Protein AF-A0A4R4RVD3-F1 (afdb_monomer)

Structure (mmCIF, N/CA/C/O backbone):
data_AF-A0A4R4RVD3-F1
#
_entry.id   AF-A0A4R4RVD3-F1
#
loop_
_atom_site.group_PDB
_atom_site.id
_atom_site.type_symbol
_atom_site.label_atom_id
_atom_site.label_alt_id
_atom_site.label_comp_id
_atom_site.label_asym_id
_atom_site.label_entity_id
_atom_site.label_seq_id
_atom_site.pdbx_PDB_ins_code
_atom_site.Cartn_x
_atom_site.Cartn_y
_atom_site.Cartn_z
_atom_site.occupancy
_atom_site.B_iso_or_equiv
_atom_site.auth_seq_id
_atom_site.auth_comp_id
_atom_site.auth_asym_id
_atom_site.auth_atom_id
_atom_site.pdbx_PDB_model_num
ATOM 1 N N . MET A 1 1 ? -2.050 -4.535 11.310 1.00 96.56 1 MET A N 1
ATOM 2 C CA . MET A 1 1 ? -2.273 -5.551 10.263 1.00 96.56 1 MET A CA 1
ATOM 3 C C . MET A 1 1 ? -1.166 -5.479 9.229 1.00 96.56 1 MET A C 1
ATOM 5 O O . MET A 1 1 ? -0.732 -4.379 8.900 1.00 96.56 1 MET A O 1
ATOM 9 N N . ILE A 1 2 ? -0.719 -6.635 8.736 1.00 97.94 2 ILE A N 1
ATOM 10 C CA . ILE A 1 2 ? 0.367 -6.759 7.760 1.00 97.94 2 ILE A CA 1
ATOM 11 C C . ILE A 1 2 ? -0.158 -7.543 6.553 1.00 97.94 2 ILE A C 1
ATOM 13 O O . ILE A 1 2 ? -0.575 -8.686 6.696 1.00 97.94 2 ILE A O 1
ATOM 17 N N . LEU A 1 3 ? -0.134 -6.917 5.379 1.00 97.00 3 LEU A N 1
ATOM 18 C CA . LEU A 1 3 ? -0.463 -7.494 4.072 1.00 97.00 3 LEU A CA 1
ATOM 19 C C . LEU A 1 3 ? 0.780 -7.406 3.174 1.00 97.00 3 LEU A C 1
ATOM 21 O O . LEU A 1 3 ? 0.783 -6.728 2.145 1.00 97.00 3 LEU A O 1
ATOM 25 N N . SER A 1 4 ? 1.880 -8.013 3.623 1.00 96.69 4 SER A N 1
ATOM 26 C CA . SER A 1 4 ? 3.164 -7.967 2.919 1.00 96.69 4 SER A CA 1
ATOM 27 C C . SER A 1 4 ? 3.262 -9.111 1.922 1.00 96.69 4 SER A C 1
ATOM 29 O O . SER A 1 4 ? 3.073 -10.263 2.301 1.00 96.69 4 SER A O 1
ATOM 31 N N . ALA A 1 5 ? 3.557 -8.787 0.664 1.00 94.19 5 ALA A N 1
ATOM 32 C CA . ALA A 1 5 ? 3.860 -9.749 -0.390 1.00 94.19 5 ALA A CA 1
ATOM 33 C C . ALA A 1 5 ? 2.825 -10.884 -0.572 1.00 94.19 5 ALA A C 1
ATOM 35 O O . ALA A 1 5 ? 3.186 -11.977 -0.984 1.00 94.19 5 ALA A O 1
ATOM 36 N N . ILE A 1 6 ? 1.542 -10.626 -0.287 1.00 94.19 6 ILE A N 1
ATOM 37 C CA . ILE A 1 6 ? 0.485 -11.650 -0.381 1.00 94.19 6 ILE A CA 1
ATOM 38 C C . ILE A 1 6 ? -0.613 -11.296 -1.391 1.00 94.19 6 ILE A C 1
ATOM 40 O O . ILE A 1 6 ? -1.164 -12.162 -2.063 1.00 94.19 6 ILE A O 1
ATOM 44 N N . LEU A 1 7 ? -0.917 -10.005 -1.554 1.00 95.12 7 LEU A N 1
ATOM 45 C CA . LEU A 1 7 ? -2.058 -9.548 -2.359 1.00 95.12 7 LEU A CA 1
ATOM 46 C C . LEU A 1 7 ? -1.891 -9.801 -3.863 1.00 95.12 7 LEU A C 1
ATOM 48 O O . LEU A 1 7 ? -2.875 -9.852 -4.597 1.00 95.12 7 LEU A O 1
ATOM 52 N N . HIS A 1 8 ? -0.657 -9.980 -4.327 1.00 92.56 8 HIS A N 1
ATOM 53 C CA . HIS A 1 8 ? -0.372 -10.288 -5.723 1.00 92.56 8 HIS A CA 1
ATOM 54 C C . HIS A 1 8 ? -0.630 -11.753 -6.086 1.00 92.56 8 HIS A C 1
ATOM 56 O O . HIS A 1 8 ? -0.571 -12.077 -7.262 1.00 92.56 8 HIS A O 1
ATOM 62 N N . PHE A 1 9 ? -0.950 -12.626 -5.130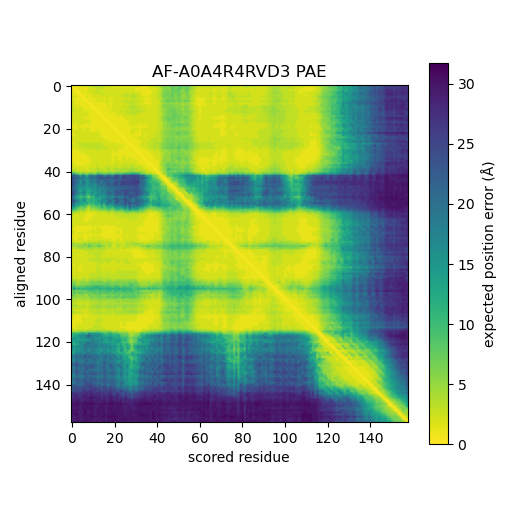 1.00 93.31 9 PHE A N 1
ATOM 63 C CA . PHE A 1 9 ? -1.465 -13.971 -5.418 1.00 93.31 9 PHE A CA 1
ATOM 64 C C . PHE A 1 9 ? -2.989 -13.998 -5.572 1.00 93.31 9 PHE A C 1
ATOM 66 O O . PHE A 1 9 ? -3.557 -15.019 -5.942 1.00 93.31 9 PHE A O 1
ATOM 73 N N . ILE A 1 10 ? -3.656 -12.874 -5.295 1.00 93.81 10 ILE A N 1
ATOM 74 C CA . ILE A 1 10 ? -5.104 -12.750 -5.416 1.00 93.81 10 ILE A CA 1
ATOM 75 C C . ILE A 1 10 ? -5.425 -12.181 -6.798 1.00 93.81 10 ILE A C 1
ATOM 77 O O . ILE A 1 10 ? -5.129 -11.016 -7.108 1.00 93.81 10 ILE A O 1
ATOM 81 N N . SER A 1 11 ? -6.018 -13.040 -7.622 1.00 93.31 11 SER A N 1
ATOM 82 C CA . SER A 1 11 ? -6.539 -12.700 -8.947 1.00 93.31 11 SER A CA 1
ATOM 83 C C . SER A 1 11 ? -7.712 -11.722 -8.855 1.00 93.31 11 SER A C 1
ATOM 85 O O . SER A 1 11 ? -8.310 -11.550 -7.791 1.00 93.31 11 SER A O 1
ATOM 87 N N . ASP A 1 12 ? -8.041 -11.053 -9.959 1.00 93.12 12 ASP A N 1
ATOM 88 C CA . ASP A 1 12 ? -9.127 -10.069 -9.963 1.00 93.12 12 ASP A CA 1
ATOM 89 C C . ASP A 1 12 ? -10.503 -10.764 -9.811 1.00 93.12 12 ASP A C 1
ATOM 91 O O . ASP A 1 12 ? -11.399 -10.226 -9.160 1.00 93.12 12 ASP A O 1
ATOM 95 N N . GLU A 1 13 ? -10.637 -12.013 -10.276 1.00 95.88 13 GLU A N 1
ATOM 96 C CA . GLU A 1 13 ? -11.832 -12.862 -10.132 1.00 95.88 13 GLU A CA 1
ATOM 97 C C . GLU A 1 13 ? -12.153 -13.196 -8.667 1.00 95.88 13 GLU A C 1
ATOM 99 O O . GLU A 1 13 ? -13.311 -13.411 -8.308 1.00 95.88 13 GLU A O 1
ATOM 104 N N . GLN A 1 14 ? -11.137 -13.204 -7.800 1.00 96.12 14 GLN A N 1
ATOM 105 C CA . GLN A 1 14 ? -11.289 -13.450 -6.363 1.00 96.12 14 GLN A CA 1
ATOM 106 C C . GLN A 1 14 ? -11.748 -12.210 -5.579 1.00 96.12 14 GLN A C 1
ATOM 108 O O . GLN A 1 14 ? -11.844 -12.279 -4.354 1.00 96.12 14 GLN A O 1
ATOM 113 N N . ARG A 1 15 ? -12.049 -11.090 -6.257 1.00 96.88 15 ARG A N 1
ATOM 114 C CA . ARG A 1 15 ? -12.560 -9.841 -5.651 1.00 96.88 15 ARG A CA 1
ATOM 115 C C . ARG A 1 15 ? -11.634 -9.329 -4.533 1.00 96.88 15 ARG A C 1
ATOM 117 O O . ARG A 1 15 ? -12.029 -9.230 -3.366 1.00 96.88 15 ARG A O 1
ATOM 124 N N . PRO A 1 16 ? -10.364 -9.014 -4.860 1.00 96.88 16 PRO A N 1
ATOM 125 C CA . PRO A 1 16 ? -9.351 -8.628 -3.878 1.00 96.88 16 PRO A CA 1
ATOM 126 C C . PRO A 1 16 ? -9.737 -7.362 -3.106 1.00 96.88 16 PRO A C 1
ATOM 128 O O . PRO A 1 16 ? -9.332 -7.192 -1.956 1.00 96.88 16 PRO A O 1
ATOM 131 N N . ASP A 1 17 ? -10.530 -6.476 -3.709 1.00 96.19 17 ASP A N 1
ATOM 132 C CA . ASP A 1 17 ? -11.015 -5.261 -3.069 1.00 96.19 17 ASP A CA 1
ATOM 133 C C . ASP A 1 17 ? -11.912 -5.561 -1.863 1.00 96.19 17 ASP A C 1
ATOM 135 O O . ASP A 1 17 ? -11.790 -4.878 -0.841 1.00 96.19 17 ASP A O 1
ATOM 139 N N . GLU A 1 18 ? -12.742 -6.602 -1.951 1.00 96.88 18 GLU A N 1
ATOM 140 C CA . GLU A 1 18 ? -13.655 -7.025 -0.892 1.00 96.88 18 GLU A CA 1
ATOM 141 C C . GLU A 1 18 ? -12.926 -7.725 0.235 1.00 96.88 18 GLU A C 1
ATOM 143 O O . GLU A 1 18 ? -13.176 -7.418 1.398 1.00 96.88 18 GLU A O 1
ATOM 148 N N . ILE A 1 19 ? -11.981 -8.604 -0.102 1.00 97.00 19 ILE A N 1
ATOM 149 C CA . ILE A 1 19 ? -11.110 -9.269 0.871 1.00 97.00 19 ILE A CA 1
ATOM 150 C C . ILE A 1 19 ? -10.371 -8.213 1.699 1.00 97.00 19 ILE A C 1
ATOM 152 O O . ILE A 1 19 ? -10.436 -8.201 2.930 1.00 97.00 19 ILE A O 1
ATOM 156 N N . VAL A 1 20 ? -9.710 -7.274 1.018 1.00 97.19 20 VAL A N 1
ATOM 157 C CA . VAL A 1 20 ? -8.948 -6.203 1.666 1.00 97.19 20 VAL A CA 1
ATOM 158 C C . VAL A 1 20 ? -9.863 -5.283 2.476 1.00 97.19 20 VAL A C 1
ATOM 160 O O . VAL A 1 20 ? -9.515 -4.916 3.601 1.00 97.19 20 VAL A O 1
ATOM 163 N N . ARG A 1 21 ? -11.048 -4.937 1.954 1.00 95.62 21 ARG A N 1
ATOM 164 C CA . ARG A 1 21 ? -12.049 -4.145 2.685 1.00 95.62 21 ARG A CA 1
ATOM 165 C C . ARG A 1 21 ? -12.465 -4.839 3.979 1.00 95.62 21 ARG A C 1
ATOM 167 O O . ARG A 1 21 ? -12.400 -4.199 5.023 1.00 95.62 21 ARG A O 1
ATOM 174 N N . THR A 1 22 ? -12.840 -6.116 3.928 1.00 96.69 22 THR A N 1
ATOM 175 C CA . THR A 1 22 ? -13.285 -6.886 5.100 1.00 96.69 22 THR A CA 1
ATOM 176 C C . THR A 1 22 ? -12.238 -6.859 6.207 1.00 96.69 22 THR A C 1
ATOM 178 O O . THR A 1 22 ? -12.554 -6.552 7.356 1.00 96.69 22 THR A O 1
ATOM 181 N N . PHE A 1 23 ? -10.971 -7.091 5.859 1.00 96.19 23 PHE A N 1
ATOM 182 C CA . PHE A 1 23 ? -9.891 -7.042 6.836 1.00 96.19 23 PHE A CA 1
ATOM 183 C C . PHE A 1 23 ? -9.678 -5.643 7.427 1.00 96.19 23 PHE A C 1
ATOM 185 O O . PHE A 1 23 ? -9.500 -5.514 8.635 1.00 96.19 23 PHE A O 1
ATOM 192 N N . ILE A 1 24 ? -9.708 -4.584 6.611 1.00 96.12 24 ILE A N 1
ATOM 193 C CA . ILE A 1 24 ? -9.476 -3.210 7.087 1.00 96.12 24 ILE A CA 1
ATOM 194 C C . ILE A 1 24 ? -10.654 -2.684 7.919 1.00 96.12 24 ILE A C 1
ATOM 196 O O . ILE A 1 24 ? -10.444 -1.960 8.896 1.00 96.12 24 ILE A O 1
ATOM 200 N N . GLU A 1 25 ? -11.889 -3.026 7.556 1.00 94.31 25 GLU A N 1
ATOM 201 C CA . GLU A 1 25 ? -13.087 -2.591 8.279 1.00 94.31 25 GLU A CA 1
ATOM 202 C C . GLU A 1 25 ? -13.215 -3.237 9.660 1.00 94.31 25 GLU A C 1
ATOM 204 O O . GLU A 1 25 ? -13.757 -2.598 10.563 1.00 94.31 25 GLU A O 1
ATOM 209 N N . ALA A 1 26 ? -12.652 -4.434 9.848 1.00 95.81 26 ALA A N 1
ATOM 210 C CA . ALA A 1 26 ? -12.576 -5.105 11.143 1.00 95.81 26 ALA A CA 1
ATOM 211 C C . ALA A 1 26 ? -11.578 -4.449 12.121 1.00 95.81 26 ALA A C 1
ATOM 213 O O . ALA A 1 26 ? -11.610 -4.734 13.318 1.00 95.81 26 ALA A O 1
ATOM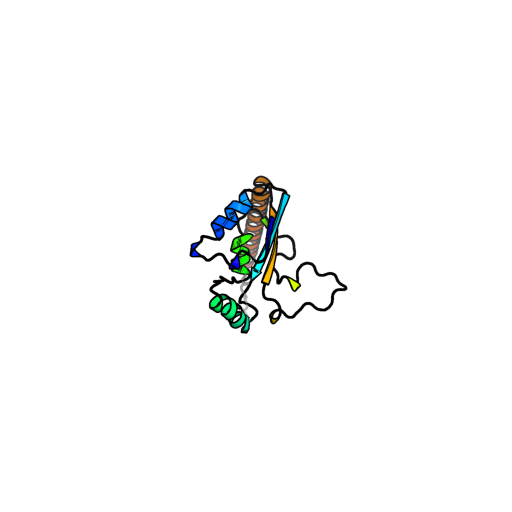 214 N N . LEU A 1 27 ? -10.686 -3.572 11.643 1.00 96.38 27 LEU A N 1
ATOM 215 C CA . LEU A 1 27 ? -9.681 -2.937 12.494 1.00 96.38 27 LEU A CA 1
ATOM 216 C C . LEU A 1 27 ? -10.266 -1.771 13.309 1.00 96.38 27 LEU A C 1
ATOM 218 O O . LEU A 1 27 ? -10.881 -0.865 12.727 1.00 96.38 27 LEU A O 1
ATOM 222 N N . PRO A 1 28 ? -9.998 -1.701 14.629 1.00 95.94 28 PRO A N 1
ATOM 223 C CA . PRO A 1 28 ? -10.373 -0.542 15.426 1.00 95.94 28 PRO A CA 1
ATOM 224 C C . PRO A 1 28 ? -9.595 0.712 14.979 1.00 95.94 28 PRO A C 1
ATOM 226 O O . PRO A 1 28 ? -8.449 0.604 14.514 1.00 95.94 28 PRO A O 1
ATOM 229 N N . PRO A 1 29 ? -10.174 1.922 15.130 1.00 95.94 29 PRO A N 1
ATOM 230 C CA . PRO A 1 29 ? -9.444 3.176 14.950 1.00 95.94 29 PRO A CA 1
ATOM 231 C C . PRO A 1 29 ? -8.140 3.204 15.760 1.00 95.94 29 PRO A C 1
ATOM 233 O O . PRO A 1 29 ? -8.099 2.720 16.885 1.00 95.94 29 PRO A O 1
ATOM 236 N N . GLY A 1 30 ? -7.076 3.765 15.188 1.00 96.12 30 GLY A N 1
ATOM 237 C CA . GLY A 1 30 ? -5.720 3.743 15.747 1.00 96.12 30 GLY A CA 1
ATOM 238 C C . GLY A 1 30 ? -4.851 2.593 15.226 1.00 96.12 30 GLY A C 1
ATOM 239 O O . GLY A 1 30 ? -3.630 2.658 15.336 1.00 96.12 30 GLY A O 1
ATOM 240 N N . SER A 1 31 ? -5.449 1.573 14.600 1.00 98.12 31 SER A N 1
ATOM 241 C CA . SER A 1 31 ? -4.700 0.470 13.984 1.00 98.12 31 SER A CA 1
ATOM 242 C C 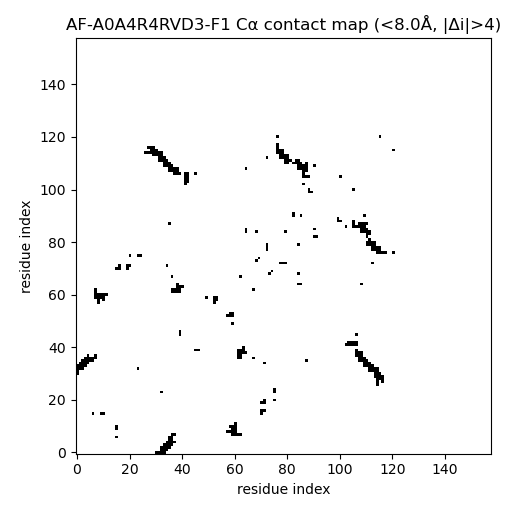. SER A 1 31 ? -3.874 0.924 12.783 1.00 98.12 31 SER A C 1
ATOM 244 O O . SER A 1 31 ? -4.291 1.799 12.027 1.00 98.12 31 SER A O 1
ATOM 246 N N . TYR A 1 32 ? -2.753 0.250 12.535 1.00 98.06 32 TYR A N 1
ATOM 247 C CA . TYR A 1 32 ? -1.955 0.437 11.323 1.00 98.06 32 TYR A CA 1
ATOM 248 C C . TYR A 1 32 ? -2.137 -0.713 10.332 1.00 98.06 32 TYR A C 1
ATOM 250 O O . TYR A 1 32 ? -2.279 -1.875 10.726 1.00 98.06 32 TYR A O 1
ATOM 258 N N . VAL A 1 33 ? -2.082 -0.390 9.043 1.00 98.31 33 VAL A N 1
ATOM 259 C CA . VAL A 1 33 ? -2.054 -1.333 7.922 1.00 98.31 33 VAL A CA 1
ATOM 260 C C . VAL A 1 33 ? -0.757 -1.122 7.159 1.00 98.31 33 VAL A C 1
ATOM 262 O O . VAL A 1 33 ? -0.591 -0.095 6.504 1.00 98.31 33 VAL A O 1
ATOM 265 N N . LEU A 1 34 ? 0.154 -2.086 7.250 1.00 98.44 34 LEU A N 1
ATOM 266 C CA . LEU A 1 34 ? 1.316 -2.179 6.374 1.00 98.44 34 LEU A CA 1
ATOM 267 C C . LEU A 1 34 ? 0.946 -3.074 5.198 1.00 98.44 34 LEU A C 1
ATOM 269 O O . LEU A 1 34 ? 0.440 -4.176 5.412 1.00 98.44 34 LEU A O 1
ATOM 273 N N . ALA A 1 35 ? 1.221 -2.632 3.977 1.00 98.31 35 ALA A N 1
ATOM 274 C CA . ALA A 1 35 ? 1.040 -3.463 2.796 1.00 98.31 35 ALA A CA 1
ATOM 275 C C . ALA A 1 35 ? 2.190 -3.281 1.810 1.00 98.31 35 ALA A C 1
ATOM 277 O O . ALA A 1 35 ? 2.757 -2.190 1.702 1.00 98.31 35 ALA A O 1
ATOM 278 N N . SER A 1 36 ? 2.499 -4.345 1.073 1.00 98.00 36 SER A N 1
ATOM 279 C CA . SER A 1 36 ? 3.442 -4.318 -0.042 1.00 98.00 36 SER A CA 1
ATOM 280 C C . SER A 1 36 ? 2.921 -5.147 -1.210 1.00 98.00 36 SER A C 1
ATOM 282 O O . SER A 1 36 ? 2.185 -6.123 -1.028 1.00 98.00 36 SER A O 1
ATOM 284 N N . HIS A 1 37 ? 3.274 -4.744 -2.427 1.00 96.44 37 HIS A N 1
ATOM 285 C CA . HIS A 1 37 ? 2.774 -5.379 -3.637 1.00 96.44 37 HIS A CA 1
ATOM 286 C C . HIS A 1 37 ? 3.791 -5.282 -4.768 1.00 96.44 37 HIS A C 1
ATOM 288 O O . HIS A 1 37 ? 4.389 -4.225 -4.980 1.00 96.44 37 HIS A O 1
ATOM 294 N N . VAL A 1 38 ? 3.964 -6.382 -5.506 1.00 93.00 38 VAL A N 1
ATOM 295 C CA . VAL A 1 38 ? 4.862 -6.407 -6.662 1.00 93.00 38 VAL A CA 1
ATOM 296 C C . VAL A 1 38 ? 4.301 -5.562 -7.802 1.00 93.00 38 VAL A C 1
ATOM 298 O O . VAL A 1 38 ? 3.087 -5.553 -8.038 1.00 93.00 38 VAL A O 1
ATOM 301 N N . THR A 1 39 ? 5.177 -4.863 -8.510 1.00 91.00 39 THR A N 1
ATOM 302 C CA . THR A 1 39 ? 4.823 -3.956 -9.605 1.00 91.00 39 THR A CA 1
ATOM 303 C C . THR A 1 39 ? 5.506 -4.368 -10.906 1.00 91.00 39 THR A C 1
ATOM 305 O O . THR A 1 39 ? 6.653 -4.814 -10.876 1.00 91.00 39 THR A O 1
ATOM 308 N N . PRO A 1 40 ? 4.837 -4.211 -12.060 1.00 87.81 40 PRO A N 1
ATOM 309 C CA . PRO A 1 40 ? 5.472 -4.377 -13.362 1.00 87.81 40 PRO A CA 1
ATOM 310 C C . PRO A 1 40 ? 6.208 -3.111 -13.851 1.00 87.81 40 PRO A C 1
ATOM 312 O O . PRO A 1 40 ? 6.771 -3.135 -14.939 1.00 87.81 40 PRO A O 1
ATOM 315 N N . GLU A 1 41 ? 6.175 -1.993 -13.112 1.00 87.75 41 GLU A N 1
ATOM 316 C CA . GLU A 1 41 ? 6.531 -0.662 -13.643 1.00 87.75 41 GLU A CA 1
ATOM 317 C C . GLU A 1 41 ? 8.029 -0.427 -13.881 1.00 87.75 41 GLU A C 1
ATOM 319 O O . GLU A 1 41 ? 8.372 0.389 -14.733 1.00 87.75 41 GLU A O 1
ATOM 324 N N . HIS A 1 42 ? 8.918 -1.117 -13.160 1.00 80.88 42 HIS A N 1
ATOM 325 C CA . HIS A 1 42 ? 10.359 -0.809 -13.182 1.00 80.88 42 HIS A CA 1
ATOM 326 C C . HIS A 1 42 ? 11.228 -1.914 -13.771 1.00 80.88 42 HIS A C 1
ATOM 328 O O . HIS A 1 42 ? 12.431 -1.725 -13.917 1.00 80.88 42 HIS A O 1
ATOM 334 N N . GLU A 1 43 ? 10.643 -3.050 -14.147 1.00 67.00 43 GLU A N 1
ATOM 335 C CA . GLU A 1 43 ? 11.419 -4.229 -14.519 1.00 67.00 43 GLU A CA 1
ATOM 336 C C . GLU A 1 43 ? 10.889 -4.903 -15.820 1.00 67.00 43 GLU A C 1
ATOM 338 O O . GLU A 1 43 ? 9.785 -5.459 -15.839 1.00 67.00 43 GLU A O 1
ATOM 343 N N . PRO A 1 44 ? 11.679 -4.916 -16.919 1.00 54.47 44 PRO A N 1
ATOM 344 C CA . PRO A 1 44 ? 11.437 -5.746 -18.110 1.00 54.47 44 PRO A CA 1
ATOM 345 C C . PRO A 1 44 ? 11.540 -7.287 -17.914 1.00 54.47 44 PRO A C 1
ATOM 347 O O . PRO A 1 44 ? 10.695 -8.019 -18.427 1.00 54.47 44 PRO A O 1
ATOM 350 N N . ARG A 1 45 ? 12.549 -7.787 -17.193 1.00 53.72 45 ARG A N 1
ATOM 351 C CA . ARG A 1 45 ? 12.798 -9.148 -16.655 1.00 53.72 45 ARG A CA 1
ATOM 352 C C . ARG A 1 45 ? 11.948 -9.586 -15.437 1.00 53.72 45 ARG A C 1
ATOM 354 O O . ARG A 1 45 ? 11.946 -10.781 -15.145 1.00 53.72 45 ARG A O 1
ATOM 361 N N . LEU A 1 46 ? 11.144 -8.748 -14.762 1.00 54.34 46 LEU A N 1
ATOM 362 C CA . LEU A 1 46 ? 10.084 -9.273 -13.864 1.00 54.34 46 LEU A CA 1
ATOM 363 C C . LEU A 1 46 ? 9.054 -10.077 -14.658 1.00 54.34 46 LEU A C 1
ATOM 365 O O . LEU A 1 46 ? 8.391 -10.941 -14.087 1.00 54.34 46 LEU A O 1
ATOM 369 N N . ARG A 1 47 ? 8.963 -9.873 -15.981 1.00 52.75 47 ARG A N 1
ATOM 370 C CA . ARG A 1 47 ? 8.261 -10.807 -16.872 1.00 52.75 47 ARG A CA 1
ATOM 371 C C . ARG A 1 47 ? 8.845 -12.218 -16.786 1.00 52.75 47 ARG A C 1
ATOM 373 O O . ARG A 1 47 ? 8.058 -13.158 -16.817 1.00 52.75 47 ARG A O 1
ATOM 380 N N . SER A 1 48 ? 10.165 -12.346 -16.629 1.00 50.03 48 SER A N 1
ATOM 381 C CA . SER A 1 48 ? 10.922 -13.599 -16.501 1.00 50.03 48 SER A CA 1
ATOM 382 C C . SER A 1 48 ? 10.794 -14.224 -15.109 1.00 50.03 48 SER A C 1
ATOM 384 O O . SER A 1 48 ? 10.546 -15.416 -15.001 1.00 50.03 48 SER A O 1
ATOM 386 N N . ALA A 1 49 ? 10.864 -13.440 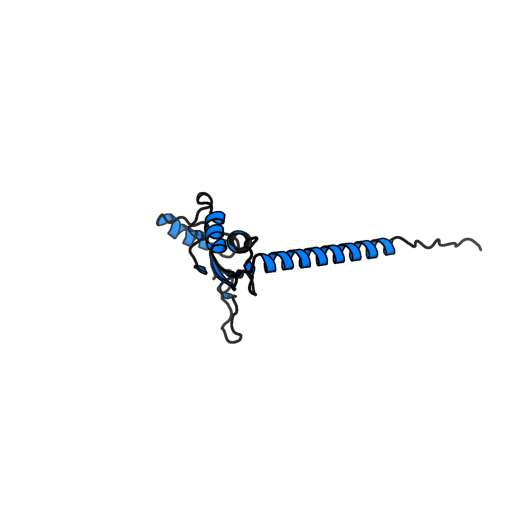-14.027 1.00 55.38 49 ALA A N 1
ATOM 387 C CA . ALA A 1 49 ? 10.594 -13.958 -12.675 1.00 55.38 49 ALA A CA 1
ATOM 388 C C . ALA A 1 49 ? 9.116 -14.365 -12.498 1.00 55.38 49 ALA A C 1
ATOM 390 O O . ALA A 1 49 ? 8.807 -15.390 -11.895 1.00 55.38 49 ALA A O 1
ATOM 391 N N . SER A 1 50 ? 8.192 -13.608 -13.103 1.00 56.16 50 SER A N 1
ATOM 392 C CA . SER A 1 50 ? 6.784 -14.008 -13.229 1.00 56.16 50 SER A CA 1
ATOM 393 C C . SER A 1 50 ? 6.602 -15.189 -14.186 1.00 56.16 50 SER A C 1
ATOM 395 O O . SER A 1 50 ? 5.561 -15.834 -14.143 1.00 56.16 50 SER A O 1
ATOM 397 N N . ALA A 1 51 ? 7.550 -15.452 -15.094 1.00 52.38 51 ALA A N 1
ATOM 398 C CA . ALA A 1 51 ? 7.552 -16.666 -15.908 1.00 52.38 51 ALA A CA 1
ATOM 399 C C . ALA A 1 51 ? 7.918 -17.874 -15.041 1.00 52.38 51 ALA A C 1
ATOM 401 O O . ALA A 1 51 ? 7.148 -18.814 -15.046 1.00 52.38 51 ALA A O 1
ATOM 402 N N . GLY A 1 52 ? 8.936 -17.782 -14.174 1.00 57.00 52 GLY A N 1
ATOM 403 C CA . GLY A 1 52 ? 9.244 -18.837 -13.194 1.00 57.00 52 GLY A CA 1
ATOM 404 C C . GLY A 1 52 ? 8.056 -19.181 -12.284 1.00 57.00 52 GLY A C 1
ATOM 405 O O . GLY A 1 52 ? 7.666 -20.335 -12.188 1.00 57.00 52 GLY A O 1
ATOM 406 N N . TYR A 1 53 ? 7.376 -18.171 -11.727 1.00 56.69 53 TYR A N 1
ATOM 407 C CA . TYR A 1 53 ? 6.133 -18.383 -10.967 1.00 56.69 53 TYR A CA 1
ATOM 408 C C . TYR A 1 53 ? 5.030 -19.067 -11.798 1.00 56.69 53 TYR A C 1
ATOM 410 O O . TYR A 1 53 ? 4.324 -19.938 -11.295 1.00 56.69 53 TYR A O 1
ATOM 418 N N . ARG A 1 54 ? 4.877 -18.687 -13.075 1.00 56.56 54 ARG A N 1
ATOM 419 C CA . ARG A 1 54 ? 3.888 -19.289 -13.985 1.00 56.56 54 ARG A CA 1
ATOM 420 C C . ARG A 1 54 ? 4.243 -20.722 -14.374 1.00 56.56 54 ARG A C 1
ATOM 422 O O . ARG A 1 54 ? 3.330 -21.540 -14.451 1.00 56.56 54 ARG A O 1
ATOM 429 N N . ASP A 1 55 ? 5.522 -21.005 -14.576 1.00 56.38 55 ASP A N 1
ATOM 430 C CA . ASP A 1 55 ? 6.049 -22.330 -14.900 1.00 56.38 55 ASP A CA 1
ATOM 431 C C . ASP A 1 55 ? 5.901 -23.283 -13.698 1.00 56.38 55 ASP A C 1
ATOM 433 O O . ASP A 1 55 ? 5.563 -24.450 -13.883 1.00 56.38 55 ASP A O 1
ATOM 437 N N . ASP A 1 56 ? 5.988 -22.758 -12.469 1.00 61.22 56 ASP A N 1
ATOM 438 C CA . ASP A 1 56 ? 5.718 -23.479 -11.213 1.00 61.22 56 ASP A CA 1
ATOM 439 C C . ASP A 1 56 ? 4.215 -23.538 -10.841 1.00 61.22 56 ASP A C 1
ATOM 441 O O . ASP A 1 56 ? 3.835 -23.999 -9.762 1.00 61.22 56 ASP A O 1
ATOM 445 N N . GLY A 1 57 ? 3.323 -23.054 -11.716 1.00 64.19 57 GLY A N 1
ATOM 446 C CA . GLY A 1 57 ? 1.865 -23.088 -11.534 1.00 64.19 57 GLY A CA 1
ATOM 447 C C . GLY A 1 57 ? 1.285 -22.013 -10.603 1.00 64.19 57 GLY A C 1
ATOM 448 O O . GLY A 1 57 ? 0.064 -21.931 -10.434 1.00 64.19 57 GLY A O 1
ATOM 449 N N . VAL A 1 58 ? 2.116 -21.139 -10.036 1.00 71.69 58 VAL A N 1
ATOM 450 C CA . VAL A 1 58 ? 1.698 -20.060 -9.137 1.00 71.69 58 VAL A CA 1
ATOM 451 C C . VAL A 1 58 ? 1.411 -18.790 -9.941 1.00 71.69 58 VAL A C 1
ATOM 453 O O . VAL A 1 58 ? 2.294 -18.056 -10.384 1.00 71.69 58 VAL A O 1
ATOM 456 N N . ARG A 1 59 ? 0.125 -18.485 -10.122 1.00 79.94 59 ARG A N 1
ATOM 457 C CA . ARG A 1 59 ? -0.301 -17.274 -10.834 1.00 79.94 59 ARG A CA 1
ATOM 458 C C . ARG A 1 59 ? -0.181 -16.048 -9.934 1.00 79.94 59 ARG A C 1
ATOM 460 O O . ARG A 1 59 ? -0.732 -16.020 -8.837 1.00 79.94 59 ARG A O 1
ATOM 467 N N . THR A 1 60 ? 0.485 -15.011 -10.434 1.00 86.56 60 THR A N 1
ATOM 468 C CA . THR A 1 60 ? 0.524 -13.694 -9.795 1.00 86.56 60 THR A CA 1
ATOM 469 C C . THR A 1 60 ? -0.218 -12.656 -10.634 1.00 86.56 60 THR A C 1
ATOM 471 O O . THR A 1 60 ? -0.251 -12.717 -11.864 1.00 86.56 60 THR A O 1
ATOM 474 N N . ARG A 1 61 ? -0.797 -11.665 -9.957 1.00 91.25 61 ARG A N 1
ATOM 475 C CA . ARG A 1 61 ? -1.377 -10.447 -10.522 1.00 91.25 61 ARG A CA 1
ATOM 476 C C . ARG A 1 61 ? -0.590 -9.240 -10.002 1.00 91.25 61 AR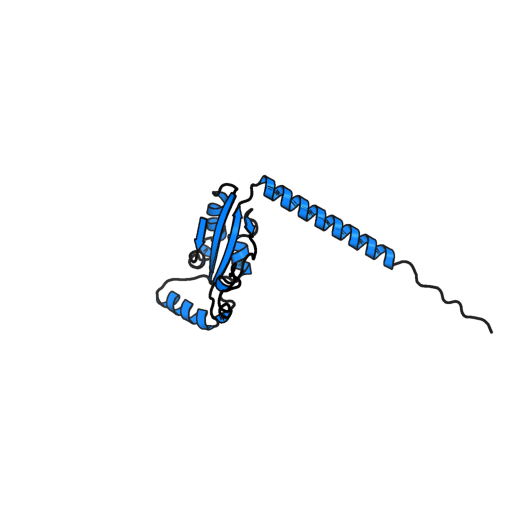G A C 1
ATOM 478 O O . ARG A 1 61 ? -1.010 -8.617 -9.026 1.00 91.25 61 ARG A O 1
ATOM 485 N N . PRO A 1 62 ? 0.559 -8.895 -10.619 1.00 91.31 62 PRO A N 1
ATOM 486 C CA . PRO A 1 62 ? 1.270 -7.647 -10.339 1.00 91.31 62 PRO A CA 1
ATOM 487 C C . PRO A 1 62 ? 0.374 -6.445 -10.617 1.00 91.31 62 PRO A C 1
ATOM 489 O O . PRO A 1 62 ? -0.454 -6.502 -11.524 1.00 91.31 62 PRO A O 1
ATOM 492 N N . ARG A 1 63 ? 0.539 -5.359 -9.862 1.00 93.38 63 ARG A N 1
ATOM 493 C CA . ARG A 1 63 ? -0.270 -4.138 -9.981 1.00 93.38 63 ARG A CA 1
ATOM 494 C C . ARG A 1 63 ? 0.648 -2.923 -9.992 1.00 93.38 63 ARG A C 1
ATOM 496 O O . ARG A 1 63 ? 1.659 -2.913 -9.294 1.00 93.38 63 ARG A O 1
ATOM 503 N N . THR A 1 64 ? 0.294 -1.917 -10.780 1.00 95.12 64 THR A N 1
ATOM 504 C CA . THR A 1 64 ? 0.934 -0.592 -10.741 1.00 95.12 64 THR A CA 1
ATOM 505 C C . THR A 1 64 ? 0.802 0.033 -9.351 1.00 95.12 64 THR A C 1
ATOM 507 O O . THR A 1 64 ? -0.094 -0.333 -8.581 1.00 95.12 64 THR A O 1
ATOM 510 N N . ALA A 1 65 ? 1.634 1.025 -9.034 1.00 95.56 65 ALA A N 1
ATOM 511 C CA . ALA A 1 65 ? 1.544 1.772 -7.782 1.00 95.56 65 ALA A CA 1
ATOM 512 C C . ALA A 1 65 ? 0.132 2.330 -7.547 1.00 95.56 65 ALA A C 1
ATOM 514 O O . ALA A 1 65 ? -0.418 2.198 -6.456 1.00 95.56 65 ALA A O 1
ATOM 515 N N . ALA A 1 66 ? -0.488 2.883 -8.594 1.00 97.00 66 ALA A N 1
ATOM 516 C CA . ALA A 1 66 ? -1.820 3.470 -8.511 1.00 97.00 66 ALA A CA 1
ATOM 517 C C . ALA A 1 66 ? -2.921 2.415 -8.293 1.00 97.00 66 ALA A C 1
ATOM 519 O O . ALA A 1 66 ? -3.859 2.652 -7.533 1.00 97.00 66 ALA A O 1
ATOM 520 N N . GLU A 1 67 ? -2.834 1.249 -8.942 1.00 97.38 67 GLU A N 1
ATOM 521 C CA . GLU A 1 67 ? -3.752 0.130 -8.682 1.00 97.38 67 GLU A CA 1
ATOM 522 C C . GLU A 1 67 ? -3.595 -0.405 -7.255 1.00 97.38 67 GLU A C 1
ATOM 524 O O . GLU A 1 67 ? -4.595 -0.627 -6.574 1.00 97.38 67 GLU A O 1
ATOM 529 N N . PHE A 1 68 ? -2.358 -0.579 -6.785 1.00 97.75 68 PHE A N 1
ATOM 530 C CA . PHE A 1 68 ? -2.066 -1.027 -5.425 1.00 97.75 68 PHE A CA 1
ATOM 531 C C . PHE A 1 68 ? -2.571 -0.029 -4.373 1.00 97.75 68 PHE A C 1
ATOM 533 O O . PHE A 1 68 ? -3.227 -0.426 -3.406 1.00 97.75 68 PHE A O 1
ATOM 540 N N . GLU A 1 69 ? -2.334 1.268 -4.578 1.00 97.75 69 GLU A N 1
ATOM 541 C CA . GLU A 1 69 ? -2.815 2.307 -3.672 1.00 97.75 69 GLU A CA 1
ATOM 542 C C . GLU A 1 69 ? -4.344 2.316 -3.592 1.00 97.75 69 GLU A C 1
ATOM 544 O O . GLU A 1 69 ? -4.913 2.342 -2.495 1.00 97.75 69 GLU A O 1
ATOM 549 N N . ARG A 1 70 ? -5.018 2.202 -4.745 1.00 97.19 70 ARG A N 1
ATOM 550 C CA . ARG A 1 70 ? -6.479 2.080 -4.805 1.00 97.19 70 ARG A CA 1
ATOM 551 C C . ARG A 1 70 ? -6.995 0.815 -4.142 1.00 97.19 70 ARG A C 1
ATOM 553 O O . ARG A 1 70 ? -8.061 0.860 -3.533 1.00 97.19 70 ARG A O 1
ATOM 560 N N . LEU A 1 71 ? -6.276 -0.298 -4.259 1.00 97.19 71 LEU A N 1
ATOM 561 C CA . LEU A 1 71 ? -6.678 -1.576 -3.681 1.00 97.19 71 LEU A CA 1
ATOM 562 C C . LEU A 1 71 ? -6.636 -1.553 -2.149 1.00 97.19 71 LEU A C 1
ATOM 564 O O . LEU A 1 71 ? -7.504 -2.147 -1.519 1.00 97.19 71 LEU A O 1
ATOM 568 N N . VAL A 1 72 ? -5.654 -0.882 -1.542 1.00 97.31 72 VAL A N 1
ATOM 569 C CA . VAL A 1 72 ? -5.430 -0.981 -0.088 1.00 97.31 72 VAL A CA 1
ATOM 570 C C . VAL A 1 72 ? -5.777 0.290 0.675 1.00 97.31 72 VAL A C 1
ATOM 572 O O . VAL A 1 72 ? -6.322 0.199 1.771 1.00 97.31 72 VAL A O 1
ATOM 575 N N . PHE A 1 73 ? -5.492 1.473 0.133 1.00 96.88 73 PHE A N 1
ATOM 576 C CA . PHE A 1 73 ? -5.504 2.715 0.912 1.00 96.88 73 PHE A CA 1
ATOM 577 C C . PHE A 1 73 ? -6.645 3.660 0.525 1.00 96.88 73 PHE A C 1
ATOM 579 O O . PHE A 1 73 ? -7.302 4.224 1.405 1.00 96.88 73 PHE A O 1
ATOM 586 N N . THR A 1 74 ? -6.934 3.823 -0.769 1.00 93.81 74 THR A N 1
ATOM 587 C CA . THR A 1 74 ? -7.977 4.757 -1.218 1.00 93.81 74 THR A CA 1
ATOM 588 C C . THR A 1 74 ? -9.362 4.324 -0.727 1.00 93.81 74 THR A C 1
ATOM 590 O O . THR A 1 74 ? -9.726 3.151 -0.795 1.00 93.81 74 THR A O 1
ATOM 593 N N . GLY A 1 75 ? -10.147 5.279 -0.217 1.00 88.38 75 GLY A N 1
ATOM 594 C CA . GLY A 1 75 ? -11.547 5.062 0.170 1.00 88.38 75 GLY A CA 1
ATOM 595 C C . GLY A 1 75 ? -11.776 4.218 1.432 1.00 88.38 75 GLY A C 1
ATOM 596 O O . GLY A 1 75 ? -12.925 3.967 1.775 1.00 88.38 75 GLY A O 1
ATOM 597 N N . ARG A 1 76 ? -10.725 3.801 2.155 1.00 89.06 76 ARG A N 1
ATOM 598 C CA . ARG A 1 76 ? -10.816 2.818 3.261 1.00 89.06 76 ARG A CA 1
ATOM 599 C C . ARG A 1 76 ? -10.649 3.404 4.665 1.00 89.06 76 ARG A C 1
ATOM 601 O O . ARG A 1 76 ? -10.320 2.694 5.612 1.00 89.06 76 ARG A O 1
ATOM 608 N N . ALA A 1 77 ? -10.860 4.716 4.806 1.00 90.94 77 ALA A N 1
ATOM 609 C CA . ALA A 1 77 ? -10.655 5.457 6.058 1.00 90.94 77 ALA A CA 1
ATOM 610 C C . ALA A 1 77 ? -9.288 5.147 6.717 1.00 90.94 77 ALA A C 1
ATOM 612 O O . ALA A 1 77 ? -9.149 5.037 7.944 1.00 90.94 77 ALA A O 1
ATOM 613 N N . LEU A 1 78 ? -8.292 4.994 5.842 1.00 95.75 78 LEU A N 1
ATOM 614 C CA . LEU A 1 78 ? -6.875 4.944 6.143 1.00 95.75 78 LEU A CA 1
ATOM 615 C C . LEU A 1 78 ? -6.272 6.290 5.758 1.00 95.75 78 LEU A C 1
ATOM 617 O O . LEU A 1 78 ? -6.476 6.784 4.650 1.00 95.75 78 LEU A O 1
ATOM 621 N N . GLU A 1 79 ? -5.524 6.877 6.677 1.00 95.94 79 GLU A N 1
ATOM 622 C CA . GLU A 1 79 ? -4.652 8.000 6.378 1.00 95.94 79 GLU A CA 1
ATOM 623 C C . GLU A 1 79 ? -3.274 7.465 6.011 1.00 95.94 79 GLU A C 1
ATOM 625 O O . GLU A 1 79 ? -2.645 6.775 6.815 1.00 95.94 79 GLU A O 1
ATOM 630 N N . LEU A 1 80 ? -2.820 7.760 4.793 1.00 97.19 80 LEU A N 1
ATOM 631 C CA . LEU A 1 80 ? -1.486 7.377 4.348 1.00 97.19 80 LEU A CA 1
ATOM 632 C C . LEU A 1 80 ? -0.432 8.110 5.174 1.00 97.19 80 LEU A C 1
ATOM 634 O O . LEU A 1 80 ? -0.377 9.338 5.212 1.00 97.19 80 LEU A O 1
ATOM 638 N N . VAL A 1 81 ? 0.423 7.326 5.816 1.00 97.69 81 VAL A N 1
ATOM 639 C CA . VAL A 1 81 ? 1.565 7.818 6.569 1.00 97.69 81 VAL A CA 1
ATOM 640 C C . VAL A 1 81 ? 2.672 8.202 5.578 1.00 97.69 81 VAL A C 1
ATOM 642 O O . VAL A 1 81 ? 3.014 7.383 4.718 1.00 97.69 81 VAL A O 1
ATOM 645 N N . PRO A 1 82 ? 3.281 9.402 5.689 1.00 96.31 82 PRO A N 1
ATOM 646 C CA . PRO A 1 82 ? 4.381 9.805 4.818 1.00 96.31 82 PRO A CA 1
ATOM 647 C C . PRO A 1 82 ? 5.540 8.789 4.837 1.00 96.31 82 PRO A C 1
ATOM 649 O O . PRO A 1 82 ? 5.906 8.309 5.923 1.00 96.31 82 PRO A O 1
ATOM 652 N N . PRO A 1 83 ? 6.137 8.472 3.670 1.00 97.00 83 PRO A N 1
ATOM 653 C CA . PRO A 1 83 ? 6.002 9.165 2.376 1.00 97.00 83 PRO A CA 1
ATOM 654 C C . PRO A 1 83 ? 4.818 8.715 1.492 1.00 97.00 83 PRO A C 1
ATOM 656 O O . PRO A 1 83 ? 4.752 9.105 0.331 1.00 97.00 83 PRO A O 1
ATOM 659 N N . GLY A 1 84 ? 3.886 7.910 2.007 1.00 97.19 84 GLY A N 1
ATOM 660 C CA . GLY A 1 84 ? 2.807 7.317 1.217 1.00 97.19 84 GLY A CA 1
ATOM 661 C C . GLY A 1 84 ? 3.236 6.004 0.563 1.00 97.19 84 GLY A C 1
ATOM 662 O O . GLY A 1 84 ? 3.972 5.222 1.171 1.00 97.19 84 GLY A O 1
ATOM 663 N N . VAL A 1 85 ? 2.753 5.752 -0.656 1.00 97.88 85 VAL A N 1
ATOM 664 C CA . VAL A 1 85 ? 3.109 4.565 -1.445 1.00 97.88 85 VAL A CA 1
ATOM 665 C C . VAL A 1 85 ? 4.351 4.863 -2.283 1.00 97.88 85 VAL A C 1
ATOM 667 O O . VAL A 1 85 ? 4.312 5.651 -3.224 1.00 97.88 85 VAL A O 1
ATOM 670 N N . VAL A 1 86 ? 5.468 4.223 -1.943 1.00 97.06 86 VAL A N 1
ATOM 671 C CA . VAL A 1 86 ? 6.757 4.357 -2.644 1.00 97.06 86 VAL A CA 1
ATOM 672 C C . VAL A 1 86 ? 7.389 2.983 -2.842 1.00 97.06 86 VAL A C 1
ATOM 674 O O . VAL A 1 86 ? 6.949 2.011 -2.227 1.00 97.06 86 VAL A O 1
ATOM 677 N N . LEU A 1 87 ? 8.409 2.875 -3.700 1.00 96.06 87 LEU A N 1
ATOM 678 C CA . LEU A 1 87 ? 9.226 1.660 -3.752 1.00 96.06 87 LEU A CA 1
ATOM 679 C C . LEU A 1 87 ? 9.712 1.322 -2.344 1.00 96.06 87 LEU A C 1
ATOM 681 O O . LEU A 1 87 ? 10.144 2.219 -1.618 1.00 96.06 87 LEU A O 1
ATOM 685 N N . VAL A 1 88 ? 9.649 0.046 -1.961 1.00 95.56 88 VAL A N 1
ATOM 686 C CA . VAL A 1 88 ? 9.970 -0.378 -0.586 1.00 95.56 88 VAL A CA 1
ATOM 687 C C . VAL A 1 88 ? 11.373 0.058 -0.156 1.00 95.56 88 VAL A C 1
ATOM 689 O O . VAL A 1 88 ? 11.565 0.455 0.989 1.00 95.56 88 VAL A O 1
ATOM 692 N N . SER A 1 89 ? 12.322 0.108 -1.097 1.00 93.88 89 SER A N 1
ATOM 693 C CA . SER A 1 89 ? 13.693 0.585 -0.880 1.00 93.88 89 SER A CA 1
ATOM 694 C C . SER A 1 89 ? 13.805 2.066 -0.508 1.00 93.88 89 SER A C 1
ATOM 696 O O . SER A 1 89 ? 14.858 2.502 -0.060 1.00 93.88 89 SER A O 1
ATOM 698 N N . ARG A 1 90 ? 12.749 2.861 -0.717 1.00 94.81 90 ARG A N 1
ATOM 699 C CA . ARG A 1 90 ? 12.712 4.310 -0.465 1.00 94.81 90 ARG A CA 1
ATOM 700 C C . ARG A 1 90 ? 11.984 4.678 0.826 1.00 94.81 90 ARG A C 1
ATOM 702 O O . ARG A 1 90 ? 11.917 5.858 1.168 1.00 94.81 90 ARG A O 1
ATOM 709 N N . TRP A 1 91 ? 11.399 3.713 1.532 1.00 95.44 91 TRP A N 1
ATOM 710 C CA . TRP A 1 91 ? 10.539 4.007 2.673 1.00 95.44 91 TRP A CA 1
ATOM 711 C C . TRP A 1 91 ? 11.361 4.397 3.912 1.00 95.44 91 TRP A C 1
ATOM 713 O O . TRP A 1 91 ? 12.081 3.572 4.458 1.00 95.44 91 TRP A O 1
ATOM 723 N N . ARG A 1 92 ? 11.245 5.665 4.346 1.00 93.56 92 ARG A N 1
ATOM 724 C CA . ARG A 1 92 ? 11.871 6.248 5.559 1.00 93.56 92 ARG A CA 1
ATOM 725 C C . ARG A 1 92 ? 13.324 5.826 5.811 1.00 93.56 92 ARG A C 1
ATOM 727 O O . ARG A 1 92 ? 13.687 5.457 6.925 1.00 93.56 92 ARG A O 1
ATOM 734 N N . ARG A 1 93 ? 14.144 5.930 4.771 1.00 92.38 93 ARG A N 1
ATOM 735 C CA . ARG A 1 93 ? 15.581 5.678 4.862 1.00 92.38 93 ARG A CA 1
ATOM 736 C C . ARG A 1 93 ? 16.254 6.642 5.835 1.00 92.38 93 ARG A C 1
ATOM 738 O O . ARG A 1 93 ? 15.909 7.827 5.862 1.00 92.38 93 ARG A O 1
ATOM 745 N N . ALA A 1 94 ? 17.228 6.156 6.588 1.00 91.19 94 ALA A N 1
ATOM 746 C CA . ALA A 1 94 ? 18.064 6.987 7.436 1.00 91.19 94 ALA A CA 1
ATOM 747 C C . ALA A 1 94 ? 19.140 7.729 6.609 1.00 91.19 94 ALA A C 1
ATOM 749 O O . ALA A 1 94 ? 19.601 7.201 5.594 1.00 91.19 94 ALA A O 1
ATOM 750 N N . PRO A 1 95 ? 19.579 8.933 7.031 1.00 88.38 95 PRO A N 1
ATOM 751 C CA . PRO A 1 95 ? 20.570 9.730 6.296 1.00 88.38 95 PRO A CA 1
ATOM 752 C C . PRO A 1 95 ? 21.903 9.019 6.026 1.00 88.38 95 PRO A C 1
ATOM 754 O O . PRO A 1 95 ? 22.552 9.293 5.023 1.00 88.38 95 PRO A O 1
ATOM 757 N N . GLN A 1 96 ? 22.306 8.117 6.919 1.00 93.00 96 GLN A N 1
ATOM 758 C CA . GLN A 1 96 ? 23.563 7.372 6.855 1.00 93.00 96 GLN A CA 1
ATOM 759 C C . GLN A 1 96 ? 23.489 6.076 6.032 1.00 93.00 96 GLN A C 1
ATOM 761 O O . GLN A 1 96 ? 24.481 5.354 5.944 1.00 93.00 96 GLN A O 1
ATOM 766 N N . GLU A 1 97 ? 22.329 5.729 5.469 1.00 91.94 97 GLU A N 1
ATOM 767 C CA . GLU A 1 97 ? 22.234 4.544 4.619 1.00 91.94 97 GLU A CA 1
ATOM 768 C C . GLU A 1 97 ? 22.974 4.744 3.283 1.00 91.94 97 GLU A C 1
ATOM 770 O O . GLU A 1 97 ? 22.993 5.857 2.750 1.00 91.94 97 GLU A O 1
ATOM 775 N N . PRO A 1 98 ? 23.509 3.665 2.673 1.00 91.12 98 PRO A N 1
ATOM 776 C CA . PRO A 1 98 ? 24.030 3.700 1.304 1.00 91.12 98 PRO A CA 1
ATOM 777 C C . PRO A 1 98 ? 23.003 4.256 0.300 1.00 91.12 98 PRO A C 1
ATOM 779 O O . PRO A 1 98 ? 21.815 4.322 0.615 1.00 91.12 98 PRO A O 1
ATOM 782 N N . PRO A 1 99 ? 23.373 4.622 -0.937 1.00 90.75 99 PRO A N 1
ATOM 783 C CA . PRO A 1 99 ? 22.392 4.969 -1.967 1.00 90.75 99 PRO A CA 1
ATOM 784 C C . PRO A 1 99 ? 21.316 3.883 -2.130 1.00 90.75 99 PRO A C 1
ATOM 786 O O . PRO A 1 99 ? 21.600 2.693 -2.004 1.00 90.75 99 PRO A O 1
ATOM 789 N N . ALA A 1 100 ? 20.065 4.291 -2.361 1.00 90.00 100 ALA A N 1
ATOM 790 C CA . ALA A 1 100 ? 18.988 3.328 -2.571 1.00 90.00 100 ALA A CA 1
ATOM 791 C C . ALA A 1 100 ? 19.257 2.572 -3.880 1.00 90.00 100 ALA A C 1
ATOM 793 O O . ALA A 1 100 ? 19.720 3.209 -4.832 1.00 90.00 100 ALA A O 1
ATOM 794 N N . PRO A 1 101 ? 18.915 1.274 -3.963 1.00 90.75 101 PRO A N 1
ATOM 795 C CA . PRO A 1 101 ? 18.917 0.560 -5.231 1.00 90.75 101 PRO A CA 1
ATOM 796 C C . PRO A 1 101 ? 18.152 1.341 -6.303 1.00 90.75 101 PRO A C 1
ATOM 798 O O . PRO A 1 101 ? 17.160 2.031 -6.008 1.00 90.75 101 PRO A O 1
ATOM 801 N N . ALA A 1 102 ? 18.605 1.227 -7.548 1.00 90.50 102 ALA A N 1
ATOM 802 C CA . ALA A 1 102 ? 17.907 1.806 -8.680 1.00 90.50 102 ALA A CA 1
ATOM 803 C C . ALA A 1 102 ? 16.471 1.250 -8.736 1.00 90.50 102 ALA A C 1
ATOM 805 O O . ALA A 1 102 ? 16.237 0.106 -8.346 1.00 90.50 102 ALA A O 1
ATOM 806 N N . PRO A 1 103 ? 15.481 2.013 -9.237 1.00 89.88 103 PRO A N 1
ATOM 807 C CA . PRO A 1 103 ? 14.106 1.523 -9.358 1.00 89.88 103 PRO A CA 1
ATOM 808 C C . PRO A 1 103 ? 13.989 0.159 -10.043 1.00 89.88 103 PRO A C 1
ATOM 810 O O . PRO A 1 103 ? 13.201 -0.671 -9.606 1.00 89.88 103 PRO A O 1
ATOM 813 N N . ALA A 1 104 ? 14.822 -0.088 -11.059 1.00 87.38 104 ALA A N 1
ATOM 814 C CA . ALA A 1 104 ? 14.860 -1.347 -11.801 1.00 87.38 104 ALA A CA 1
ATOM 815 C C . ALA A 1 104 ? 15.371 -2.552 -10.993 1.00 87.38 104 ALA A C 1
ATOM 817 O O . ALA A 1 104 ? 15.226 -3.686 -11.426 1.00 87.38 104 ALA A O 1
ATOM 818 N N . GLU A 1 105 ? 15.945 -2.331 -9.814 1.00 85.94 105 GLU A N 1
ATOM 819 C CA . GLU A 1 105 ? 16.411 -3.385 -8.908 1.00 85.94 105 GLU A CA 1
ATOM 820 C C . GLU A 1 105 ? 15.367 -3.709 -7.824 1.00 85.94 105 GLU A C 1
ATOM 822 O O . GLU A 1 105 ? 15.613 -4.525 -6.938 1.00 85.94 105 GLU A O 1
ATOM 827 N N . VAL A 1 106 ? 14.195 -3.060 -7.861 1.00 88.88 106 VAL A N 1
ATOM 828 C CA . VAL A 1 106 ? 13.177 -3.149 -6.810 1.00 88.88 106 VAL A CA 1
ATOM 829 C C . VAL A 1 106 ? 11.829 -3.503 -7.412 1.00 88.88 106 VAL A C 1
ATOM 831 O O . VAL A 1 106 ? 11.251 -2.762 -8.200 1.00 88.88 106 VAL A O 1
ATOM 834 N N . SER A 1 107 ? 11.286 -4.639 -6.987 1.00 89.94 107 SER A N 1
ATOM 835 C CA . SER A 1 107 ? 10.087 -5.221 -7.589 1.00 89.94 107 SER A CA 1
ATOM 836 C C . SER A 1 107 ? 8.779 -4.853 -6.899 1.00 89.94 107 SER A C 1
ATOM 838 O O . SER A 1 107 ? 7.729 -5.304 -7.348 1.00 89.94 107 SER A O 1
ATOM 840 N N . ALA A 1 108 ? 8.802 -4.064 -5.819 1.00 93.81 108 ALA A N 1
ATOM 841 C CA . ALA A 1 108 ? 7.619 -3.820 -5.000 1.00 93.81 108 ALA A CA 1
ATOM 842 C C . ALA A 1 108 ? 7.477 -2.376 -4.508 1.00 93.81 108 ALA A C 1
ATOM 844 O O . ALA A 1 108 ? 8.442 -1.721 -4.103 1.00 93.81 108 ALA A O 1
ATOM 845 N N . TYR A 1 109 ? 6.223 -1.933 -4.455 1.00 97.44 109 TYR A N 1
ATOM 846 C CA . TYR A 1 109 ? 5.799 -0.766 -3.690 1.00 97.44 109 TYR A CA 1
ATOM 847 C C . TYR A 1 109 ? 5.363 -1.177 -2.284 1.00 97.44 109 TYR A C 1
ATOM 849 O O . TYR A 1 109 ? 4.904 -2.299 -2.063 1.00 97.44 109 TYR A O 1
ATOM 857 N N . GLY A 1 110 ? 5.482 -0.250 -1.337 1.00 97.94 110 GLY A N 1
ATOM 858 C CA . GLY A 1 110 ? 5.004 -0.401 0.029 1.00 97.94 110 GLY A CA 1
ATOM 859 C C . GLY A 1 110 ? 4.391 0.885 0.562 1.00 97.94 110 GLY A C 1
ATOM 860 O O . GLY A 1 110 ? 4.736 1.985 0.128 1.00 97.94 110 GLY A O 1
ATOM 861 N N . GLY A 1 111 ? 3.470 0.733 1.509 1.00 98.12 111 GLY A N 1
ATOM 862 C CA . GLY A 1 111 ? 2.802 1.845 2.173 1.00 98.12 111 GLY A CA 1
ATOM 863 C C . GLY A 1 111 ? 2.328 1.479 3.575 1.00 98.12 111 GLY A C 1
ATOM 864 O O . GLY A 1 111 ? 2.158 0.303 3.913 1.00 98.12 111 GLY A O 1
ATOM 865 N N . LEU A 1 112 ? 2.101 2.513 4.385 1.00 98.38 112 LEU A N 1
ATOM 866 C CA . LEU A 1 112 ? 1.578 2.399 5.742 1.00 98.38 112 LEU A CA 1
ATOM 867 C C . LEU A 1 112 ? 0.352 3.305 5.885 1.00 98.38 112 LEU A C 1
ATOM 869 O O . LEU A 1 112 ? 0.421 4.496 5.593 1.00 98.38 112 LEU A O 1
ATOM 873 N N . GLY A 1 113 ? -0.765 2.743 6.336 1.00 98.06 113 GLY A N 1
ATOM 874 C CA . GLY A 1 113 ? -2.013 3.466 6.570 1.00 98.06 113 GLY A CA 1
ATOM 875 C C . GLY A 1 113 ? -2.417 3.434 8.040 1.00 98.06 113 GLY A C 1
ATOM 876 O O . GLY A 1 113 ? -2.423 2.367 8.648 1.00 98.06 113 GLY A O 1
ATOM 877 N N . LEU A 1 114 ? -2.793 4.581 8.603 1.00 97.75 114 LEU A N 1
ATOM 878 C CA . LEU A 1 114 ? -3.390 4.692 9.933 1.00 97.75 114 LEU A CA 1
ATOM 879 C C . LEU A 1 114 ? -4.918 4.674 9.825 1.00 97.75 114 LEU A C 1
ATOM 881 O O . LEU A 1 114 ? -5.520 5.542 9.192 1.00 97.75 114 LEU A O 1
ATOM 885 N N . ARG A 1 115 ? -5.566 3.706 10.471 1.00 96.44 115 ARG A N 1
ATOM 886 C CA . ARG A 1 115 ? -7.024 3.589 10.544 1.00 96.44 115 ARG A CA 1
ATOM 887 C C . ARG A 1 115 ? -7.590 4.716 11.397 1.00 96.44 115 ARG A C 1
ATOM 889 O O . ARG A 1 115 ? -7.400 4.749 12.608 1.00 96.44 115 ARG A O 1
ATOM 896 N N . ARG A 1 116 ? -8.321 5.643 10.781 1.00 91.19 116 ARG A N 1
ATOM 897 C CA . ARG A 1 116 ? -8.977 6.750 11.495 1.00 91.19 116 ARG A CA 1
ATOM 898 C C . ARG A 1 116 ? -10.359 6.348 12.002 1.00 91.19 116 ARG A C 1
ATOM 900 O O . ARG A 1 116 ? -11.002 5.454 11.456 1.00 91.19 116 ARG A O 1
ATOM 907 N N . SER A 1 117 ? -10.870 7.031 13.023 1.00 82.62 117 SER A N 1
ATOM 908 C CA . SER A 1 117 ? -12.279 6.862 13.388 1.00 82.62 117 SER A CA 1
ATOM 909 C C . SER A 1 117 ? -13.176 7.331 12.236 1.00 82.62 117 SER A C 1
ATOM 911 O O . SER A 1 117 ? -12.784 8.176 11.420 1.00 82.62 117 SER A O 1
ATOM 913 N N . ARG A 1 118 ? -14.385 6.763 12.130 1.00 70.44 118 ARG A N 1
ATOM 914 C CA . ARG A 1 118 ? -15.359 7.180 11.102 1.00 70.44 118 ARG A CA 1
ATOM 915 C C . ARG A 1 118 ? -15.702 8.672 11.238 1.00 70.44 118 ARG A C 1
ATOM 917 O O . ARG A 1 118 ? -15.893 9.344 10.231 1.00 70.44 118 ARG A O 1
ATOM 924 N N . GLU A 1 119 ? -15.696 9.194 12.461 1.00 72.19 119 GLU A N 1
ATOM 925 C CA . GLU A 1 119 ? -15.909 10.610 12.770 1.00 72.19 119 GLU A CA 1
ATOM 926 C C . GLU A 1 119 ? -14.739 11.502 12.328 1.00 72.19 119 GLU A C 1
ATOM 928 O O . GLU A 1 119 ? -14.946 12.439 11.559 1.00 72.19 119 GLU A O 1
ATOM 933 N N . ALA A 1 120 ? -13.496 11.154 12.685 1.00 66.19 120 ALA A N 1
ATOM 934 C CA . ALA A 1 120 ? -12.309 11.890 12.235 1.00 66.19 120 ALA A CA 1
ATOM 935 C C . ALA A 1 120 ? -12.176 11.886 10.701 1.00 66.19 120 ALA A C 1
ATOM 937 O O . ALA A 1 120 ? -11.781 12.880 10.090 1.00 66.19 120 ALA A O 1
ATOM 938 N N . SER A 1 121 ? -12.577 10.783 10.060 1.00 66.88 121 SER A N 1
ATOM 939 C CA . SER A 1 121 ? -12.601 10.677 8.599 1.00 66.88 121 SER A CA 1
ATOM 940 C C . SER A 1 121 ? -13.609 11.654 7.982 1.00 66.88 121 SER A C 1
ATOM 942 O O . SER A 1 121 ? -13.257 12.371 7.043 1.00 66.88 121 SER A O 1
ATOM 944 N N . ARG A 1 122 ? -14.830 11.749 8.535 1.00 70.62 122 ARG A N 1
ATOM 945 C CA . ARG A 1 122 ? -15.875 12.688 8.078 1.00 70.62 122 ARG A CA 1
ATOM 946 C C . ARG A 1 122 ? -15.440 14.147 8.217 1.00 70.62 122 ARG A C 1
ATOM 948 O O . ARG A 1 122 ? -15.579 14.902 7.256 1.00 70.62 122 ARG A O 1
ATOM 955 N N . LEU A 1 123 ? -14.856 14.519 9.357 1.00 72.44 123 LEU A N 1
ATOM 956 C CA . LEU A 1 123 ? -14.351 15.877 9.595 1.00 72.44 123 LEU A CA 1
ATOM 957 C C . LEU A 1 123 ? -13.243 16.257 8.597 1.00 72.44 123 LEU A C 1
ATOM 959 O O . LEU A 1 123 ? -13.241 17.367 8.065 1.00 72.44 123 LEU A O 1
ATOM 963 N N . SER A 1 124 ? -12.353 15.316 8.257 1.00 71.94 124 SER A N 1
ATOM 964 C CA . SER A 1 124 ? -11.288 15.550 7.269 1.00 71.94 124 SER A CA 1
ATOM 965 C C . SER A 1 124 ? -11.802 15.754 5.834 1.00 71.94 124 SER A C 1
ATOM 967 O O . SER A 1 124 ? -11.200 16.491 5.054 1.00 71.94 124 SER A O 1
ATOM 969 N N . VAL A 1 125 ? -12.912 15.108 5.457 1.00 71.06 125 VAL A N 1
ATOM 970 C CA . VAL A 1 125 ? -13.530 15.268 4.129 1.00 71.06 125 VAL A CA 1
ATOM 971 C C . VAL A 1 125 ? -14.272 16.601 4.049 1.00 71.06 125 VAL A C 1
ATOM 973 O O . VAL A 1 125 ? -14.162 17.315 3.050 1.00 71.06 125 VAL A O 1
ATOM 976 N N . GLN A 1 126 ? -14.982 16.975 5.116 1.00 71.19 126 GLN A N 1
ATOM 977 C CA . GLN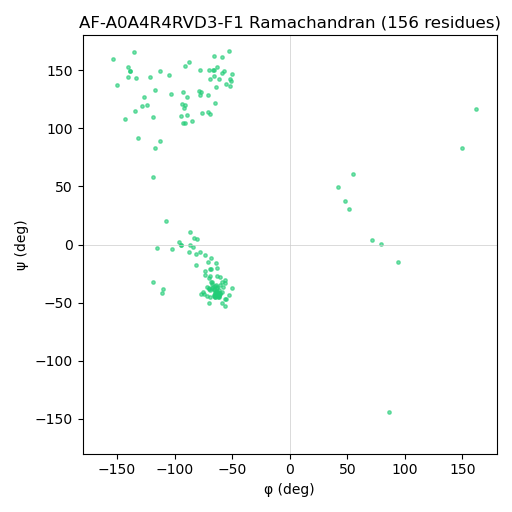 A 1 126 ? -15.678 18.259 5.206 1.00 71.19 126 GLN A CA 1
ATOM 978 C C . GLN A 1 126 ? -14.703 19.442 5.133 1.00 71.19 126 GLN A C 1
ATOM 980 O O . GLN A 1 126 ? -14.968 20.392 4.391 1.00 71.19 126 GLN A O 1
ATOM 985 N N . SER A 1 127 ? -13.556 19.365 5.820 1.00 72.31 127 SER A N 1
ATOM 986 C CA . SER A 1 127 ? -12.538 20.424 5.796 1.00 72.31 127 SER A CA 1
ATOM 987 C C . SER A 1 127 ? -11.896 20.591 4.412 1.00 72.31 127 SER A C 1
ATOM 989 O O . SER A 1 127 ? -11.820 21.713 3.907 1.00 72.31 127 SER A O 1
ATOM 991 N N . ARG A 1 128 ? -11.534 19.491 3.729 1.00 76.25 128 ARG A N 1
ATOM 992 C CA . ARG A 1 128 ? -11.025 19.536 2.341 1.00 76.25 128 ARG A CA 1
ATOM 993 C C . ARG A 1 128 ? -12.061 20.092 1.361 1.00 76.25 128 ARG A C 1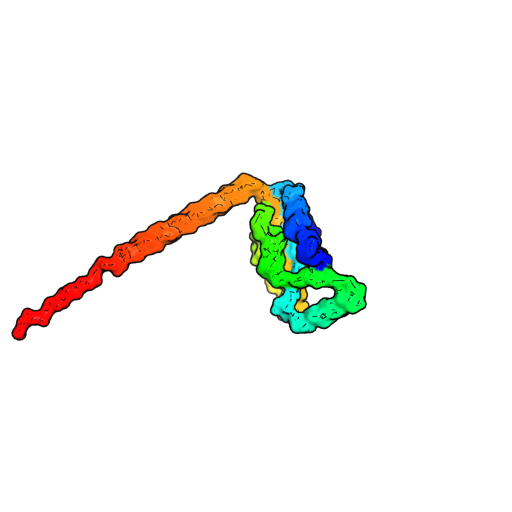
ATOM 995 O O . ARG A 1 128 ? -11.719 20.897 0.495 1.00 76.25 128 ARG A O 1
ATOM 1002 N N . GLY A 1 129 ? -13.330 19.708 1.511 1.00 74.44 129 GLY A N 1
ATOM 1003 C CA . GLY A 1 129 ? -14.424 20.229 0.688 1.00 74.44 129 GLY A CA 1
ATOM 1004 C C . GLY A 1 129 ? -14.660 21.730 0.886 1.00 74.44 129 GLY A C 1
ATOM 1005 O O . GLY A 1 129 ? -14.889 22.451 -0.085 1.00 74.44 129 GLY A O 1
ATOM 1006 N N . ALA A 1 130 ? -14.567 22.223 2.125 1.00 72.94 130 ALA A N 1
ATOM 1007 C CA . ALA A 1 130 ? -14.663 23.650 2.428 1.00 72.94 130 ALA A CA 1
ATOM 1008 C C . ALA A 1 130 ? -13.496 24.448 1.820 1.00 72.94 130 ALA A C 1
ATOM 1010 O O . ALA A 1 130 ? -13.735 25.464 1.165 1.00 72.94 130 ALA A O 1
ATOM 1011 N N . ALA A 1 131 ? -12.261 23.949 1.948 1.00 74.56 131 ALA A N 1
ATOM 1012 C CA . ALA A 1 131 ? -11.072 24.573 1.364 1.00 74.56 131 ALA A CA 1
ATOM 1013 C C . ALA A 1 131 ? -11.144 24.649 -0.175 1.00 74.56 131 ALA A C 1
ATOM 1015 O O . ALA A 1 131 ? -10.873 25.697 -0.759 1.00 74.56 131 ALA A O 1
ATOM 1016 N N . SER A 1 132 ? -11.593 23.575 -0.837 1.00 81.44 132 SER A N 1
ATOM 1017 C CA . SER A 1 132 ? -11.777 23.547 -2.296 1.00 81.44 132 SER A CA 1
ATOM 1018 C C . SER A 1 132 ? -12.818 24.571 -2.779 1.00 81.44 132 SER A C 1
ATOM 1020 O O . SER A 1 132 ? -12.580 25.292 -3.751 1.00 81.44 132 SER A O 1
ATOM 1022 N N . ARG A 1 133 ? -13.950 24.710 -2.068 1.00 82.38 133 ARG A N 1
ATOM 1023 C CA . ARG A 1 133 ? -14.970 25.727 -2.386 1.00 82.38 133 ARG A CA 1
ATOM 1024 C C . ARG A 1 133 ? -14.450 27.151 -2.201 1.00 82.38 133 ARG A C 1
ATOM 1026 O O . ARG A 1 133 ? -14.712 27.999 -3.052 1.00 82.38 133 ARG A O 1
ATOM 1033 N N . ALA A 1 134 ? -13.703 27.407 -1.127 1.00 75.56 134 ALA A N 1
ATOM 1034 C CA . ALA A 1 134 ? -13.108 28.715 -0.867 1.00 75.56 134 ALA A CA 1
ATOM 1035 C C . ALA A 1 134 ? -12.112 29.116 -1.970 1.00 75.56 134 ALA A C 1
ATOM 1037 O O . ALA A 1 134 ? -12.196 30.228 -2.494 1.00 75.56 134 ALA A O 1
ATOM 1038 N N . ALA A 1 135 ? -11.245 28.190 -2.395 1.00 78.38 135 ALA A N 1
ATOM 1039 C CA . ALA A 1 135 ? -10.304 28.413 -3.494 1.00 78.38 135 ALA A CA 1
ATOM 1040 C C . ALA A 1 135 ? -11.023 28.722 -4.820 1.00 78.38 135 ALA A C 1
ATOM 1042 O O . ALA A 1 135 ? -10.660 29.664 -5.524 1.00 78.38 135 ALA A O 1
ATOM 1043 N N . ARG A 1 136 ? -12.104 27.993 -5.133 1.00 78.62 136 ARG A N 1
ATOM 1044 C CA . ARG A 1 136 ? -12.907 28.233 -6.344 1.00 78.62 136 ARG A CA 1
ATOM 1045 C C . ARG A 1 136 ? -13.612 29.593 -6.321 1.00 78.62 136 ARG A C 1
ATOM 1047 O O . ARG A 1 136 ? -13.656 30.282 -7.336 1.00 78.62 136 ARG A O 1
ATOM 1054 N N . ALA A 1 137 ? -14.126 30.010 -5.164 1.00 78.06 137 ALA A N 1
ATOM 1055 C CA . ALA A 1 137 ? -14.746 31.324 -4.998 1.00 78.06 137 ALA A CA 1
ATOM 1056 C C . ALA A 1 137 ? -13.731 32.478 -5.120 1.00 78.06 137 ALA A C 1
ATOM 1058 O O . ALA A 1 137 ? -14.077 33.548 -5.620 1.00 78.06 137 ALA A O 1
ATOM 1059 N N . ALA A 1 138 ? -12.486 32.278 -4.680 1.00 77.12 138 ALA A N 1
ATOM 1060 C CA . ALA A 1 138 ? -11.406 33.248 -4.865 1.00 77.12 138 ALA A CA 1
ATOM 1061 C C . ALA A 1 138 ? -10.989 33.365 -6.343 1.00 77.12 138 ALA A C 1
ATOM 1063 O O . ALA A 1 138 ? -10.904 34.476 -6.863 1.00 77.12 138 ALA A O 1
ATOM 1064 N N . ALA A 1 139 ? -10.830 32.236 -7.042 1.00 78.00 139 ALA A N 1
ATOM 1065 C CA . ALA A 1 139 ? -10.497 32.217 -8.469 1.00 78.00 139 ALA A CA 1
ATOM 1066 C C . ALA A 1 139 ? -11.570 32.907 -9.334 1.00 78.00 139 ALA A C 1
ATOM 1068 O O . ALA A 1 139 ? -11.242 33.706 -10.210 1.00 78.00 139 ALA A O 1
ATOM 1069 N N . ASN A 1 140 ? -12.855 32.678 -9.040 1.00 78.94 140 ASN A N 1
ATOM 1070 C CA . ASN A 1 140 ? -13.952 33.333 -9.759 1.00 78.94 140 ASN A CA 1
ATOM 1071 C C . ASN A 1 140 ? -13.976 34.858 -9.548 1.00 78.94 140 ASN A C 1
ATOM 1073 O O . ASN A 1 140 ? -14.271 35.596 -10.485 1.00 78.94 140 ASN A O 1
ATOM 1077 N N . ARG A 1 141 ? -13.629 35.342 -8.345 1.00 74.81 141 ARG A N 1
ATOM 1078 C CA . ARG A 1 141 ? -13.527 36.784 -8.050 1.00 74.81 141 ARG A CA 1
ATOM 1079 C C . ARG A 1 141 ? -12.341 37.449 -8.753 1.00 74.81 141 ARG A C 1
ATOM 1081 O O . ARG A 1 141 ? -12.476 38.567 -9.242 1.00 74.81 141 ARG A O 1
ATOM 1088 N N . ALA A 1 142 ? -11.209 36.754 -8.853 1.00 69.75 142 ALA A N 1
ATOM 1089 C CA . ALA A 1 142 ? -10.050 37.240 -9.601 1.00 69.75 142 ALA A CA 1
ATOM 1090 C C . ALA A 1 142 ? -10.342 37.334 -11.113 1.00 69.75 142 ALA A C 1
ATOM 1092 O O . ALA A 1 142 ? -9.968 38.315 -11.753 1.00 69.75 142 ALA A O 1
ATOM 1093 N N . GLY A 1 143 ? -11.086 36.370 -11.671 1.00 65.00 143 GLY A N 1
ATOM 1094 C CA . GLY A 1 143 ? -11.511 36.392 -13.075 1.00 65.00 143 GLY A CA 1
ATOM 1095 C C . GLY A 1 143 ? -12.454 37.551 -13.423 1.00 65.00 143 GLY A C 1
ATOM 1096 O O . GLY A 1 143 ? -12.343 38.122 -14.506 1.00 65.00 143 GLY A O 1
ATOM 1097 N N . SER A 1 144 ? -13.336 37.963 -12.503 1.00 60.44 144 SER A N 1
ATOM 1098 C CA . SER A 1 144 ? -14.264 39.081 -12.742 1.00 60.44 144 SER A CA 1
ATOM 1099 C C . SER A 1 144 ? -13.605 40.466 -12.718 1.00 60.44 144 SER A C 1
ATOM 1101 O O . SER A 1 144 ? -14.134 41.390 -13.328 1.00 60.44 144 SER A O 1
ATOM 1103 N N . MET A 1 145 ? -12.448 40.631 -12.062 1.00 57.03 145 MET A N 1
ATOM 1104 C CA . MET A 1 145 ? -11.732 41.920 -12.020 1.00 57.03 145 MET A CA 1
ATOM 1105 C C . MET A 1 145 ? -10.884 42.181 -13.277 1.00 57.03 145 MET A C 1
ATOM 1107 O O . MET A 1 145 ? -10.553 43.326 -13.562 1.00 57.03 145 MET A O 1
ATOM 1111 N N . SER A 1 146 ? -10.584 41.149 -14.073 1.00 57.84 146 SER A N 1
ATOM 1112 C CA . SER A 1 146 ? -9.799 41.265 -15.314 1.00 57.84 146 SER A CA 1
ATOM 1113 C C . SER A 1 146 ? -10.610 41.737 -16.535 1.00 57.84 146 SER A C 1
ATOM 1115 O O . SER A 1 146 ? -10.022 41.991 -17.586 1.00 57.84 146 SER A O 1
ATOM 1117 N N . ALA A 1 147 ? -11.942 41.836 -16.446 1.00 57.75 147 ALA A N 1
ATOM 1118 C CA . ALA A 1 147 ? -12.810 42.128 -17.596 1.00 57.75 147 ALA A CA 1
ATOM 1119 C C . ALA A 1 147 ? -13.161 43.623 -17.780 1.00 57.75 147 ALA A C 1
ATOM 1121 O O . ALA A 1 147 ? -13.872 43.973 -18.721 1.00 57.75 147 ALA A O 1
ATOM 1122 N N . GLY A 1 148 ? -12.673 44.518 -16.914 1.00 54.22 148 GLY A N 1
ATOM 1123 C CA . GLY A 1 148 ? -13.015 45.942 -16.940 1.00 54.22 148 GLY A CA 1
ATOM 1124 C C . GLY A 1 148 ? -11.843 46.842 -17.322 1.00 54.22 148 GLY A C 1
ATOM 1125 O O . GLY A 1 148 ? -11.151 47.333 -16.439 1.00 54.22 148 GLY A O 1
ATOM 1126 N N . GLY A 1 149 ? -11.649 47.115 -18.616 1.00 47.97 149 GLY A N 1
ATOM 1127 C CA . GLY A 1 149 ? -10.825 48.255 -19.041 1.00 47.97 149 GLY A CA 1
ATOM 1128 C C . GLY A 1 149 ? -10.097 48.090 -20.371 1.00 47.97 149 GLY A C 1
ATOM 1129 O O . GLY A 1 149 ? -8.904 47.812 -20.394 1.00 47.97 149 GLY A O 1
ATOM 1130 N N . ARG A 1 150 ? -10.779 48.353 -21.493 1.00 47.53 150 ARG A N 1
ATOM 1131 C CA . ARG A 1 150 ? -10.092 48.83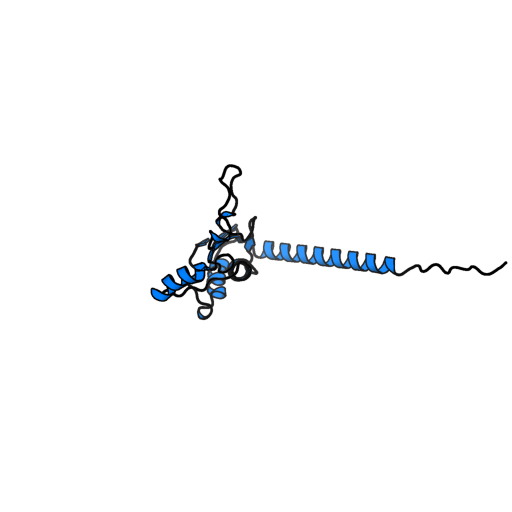3 -22.705 1.00 47.53 150 ARG A CA 1
ATOM 1132 C C . ARG A 1 150 ? -10.111 50.365 -22.684 1.00 47.53 150 ARG A C 1
ATOM 1134 O O . ARG A 1 150 ? -11.207 50.926 -22.726 1.00 47.53 150 ARG A O 1
ATOM 1141 N N . PRO A 1 151 ? -8.964 51.062 -22.638 1.00 49.22 151 PRO A N 1
ATOM 1142 C CA . PRO A 1 151 ? -8.957 52.509 -22.799 1.00 49.22 151 PRO A CA 1
ATOM 1143 C C . PRO A 1 151 ? -9.280 52.877 -24.258 1.00 49.22 151 PRO A C 1
ATOM 1145 O O . PRO A 1 151 ? -8.669 52.361 -25.195 1.00 49.22 151 PRO A O 1
ATOM 1148 N N . LYS A 1 152 ? -10.262 53.768 -24.454 1.00 55.34 152 LYS A N 1
ATOM 1149 C CA . LYS A 1 152 ? -10.527 54.431 -25.741 1.00 55.34 152 LYS A CA 1
ATOM 1150 C C . LYS A 1 152 ? -9.395 55.424 -26.003 1.00 55.34 152 LYS A C 1
ATOM 1152 O O . LYS A 1 152 ? -9.257 56.399 -25.273 1.00 55.34 152 LYS A O 1
ATOM 1157 N N . ASN A 1 153 ? -8.596 55.178 -27.036 1.00 44.16 153 ASN A N 1
ATOM 1158 C CA . ASN A 1 153 ? -7.564 56.107 -27.478 1.00 44.16 153 ASN A CA 1
ATOM 1159 C C . ASN A 1 153 ? -8.207 57.140 -28.418 1.00 44.16 153 ASN A C 1
ATOM 1161 O O . ASN A 1 153 ? -8.566 56.801 -29.543 1.00 44.16 153 ASN A O 1
ATOM 1165 N N . S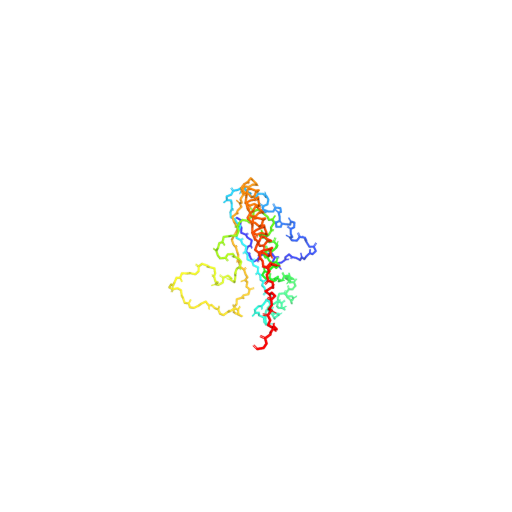ER A 1 154 ? -8.398 58.377 -27.954 1.00 54.12 154 SER A N 1
ATOM 1166 C CA . SER A 1 154 ? -8.769 59.507 -28.810 1.00 54.12 154 SER A CA 1
ATOM 1167 C C . SER A 1 154 ? -7.502 60.227 -29.261 1.00 54.12 154 SER A C 1
ATOM 1169 O O . SER A 1 154 ? -6.891 60.967 -28.488 1.00 54.12 154 SER A O 1
ATOM 1171 N N . ARG A 1 155 ? -7.110 60.023 -30.515 1.00 44.38 155 ARG A N 1
ATOM 1172 C CA . ARG A 1 155 ? -6.161 60.891 -31.211 1.00 44.38 155 ARG A CA 1
ATOM 1173 C C . ARG A 1 155 ? -6.741 61.231 -32.573 1.00 44.38 155 ARG A C 1
ATOM 1175 O O . ARG A 1 155 ? -6.530 60.489 -33.515 1.00 44.38 155 ARG A O 1
ATOM 1182 N N . ASP A 1 156 ? -7.460 62.346 -32.609 1.00 49.78 156 ASP A N 1
ATOM 1183 C CA . ASP A 1 156 ? -7.738 63.134 -33.807 1.00 49.78 156 ASP A CA 1
ATOM 1184 C C . ASP A 1 156 ? -7.709 64.607 -33.394 1.00 49.78 156 ASP A C 1
ATOM 1186 O O . ASP A 1 156 ? -8.612 65.060 -32.683 1.00 49.78 156 ASP A O 1
ATOM 1190 N N . ARG A 1 157 ? -6.656 65.321 -33.813 1.00 42.84 157 ARG A N 1
ATOM 1191 C CA . ARG A 1 157 ? -6.670 66.678 -34.397 1.00 42.84 157 ARG A CA 1
ATOM 1192 C C . ARG A 1 157 ? -5.276 67.320 -34.332 1.00 42.84 157 ARG A C 1
ATOM 1194 O O . ARG A 1 157 ? -4.784 67.562 -33.237 1.00 42.84 157 ARG A O 1
ATOM 1201 N N . TRP A 1 158 ? -4.768 67.568 -35.545 1.00 49.31 158 TRP A N 1
ATOM 1202 C CA . TRP A 1 158 ? -3.818 68.584 -36.031 1.00 49.31 158 TRP A CA 1
ATOM 1203 C C . TRP A 1 158 ? -2.525 68.822 -35.251 1.00 49.31 158 TRP A C 1
ATOM 1205 O O . TRP A 1 158 ? -2.574 69.438 -34.167 1.00 49.31 158 TRP A O 1
#

pLDDT: mean 83.09, std 16.52, range [42.84, 98.44]

Sequence (158 aa):
MILSAILHFISDEQRPDEIVRTFIEALPPGSYVLASHVTPEHEPRLRSASAGYRDDGVRTRPRTAAEFERLVFTGRALELVPPGVVLVSRWRRAPQEPPAPAPAEVSAYGGLGLRRSREASRLSVQSRGAASRAARAAANRAGSMSAGGRPKNSRDRW

Radius of gyration: 24.48 Å; Cα contacts (8 Å, |Δi|>4): 192; chains: 1; bounding box: 40×92×52 Å

Mean predicted aligned error: 11.68 Å

Foldseek 3Di:
DEAEAPLQLDDVVNVLLVVLLVVLVPDDAQDKYKYKFFAPPQEPCVVVVQVVCVVVVRHTHGDHLVRVCCSHPPPRQWDWDPPGKDQPQPPPDDPPDDDGPDSHVTGMIITMTGRHDPVVSVVVVVVVVVVVVVVVVVVVVVVVVVPDDDDDDDDDDD

Secondary structure (DSSP, 8-state):
-EE-S-GGGS-GGG-HHHHHHHHHHTSPTT-EEEEEEE-SSS-STHHHHHHHHHHTT-------HHHHHHHHTTTTTEEEPTT-SEEGGGTT--TTSPPPPPGGG--EEEEEEEE--HHHHHHHHHHHHHHHHHHHHHHHHHHHHTTS----------

Nearest PDB structures (foldseek):
  3go4-assembly1_A  TM=9.146E-01  e=2.051E-07  Streptomyces avermitilis MA-4680 = NBRC 14893
  2qe6-assembly1_A  TM=8.197E-01  e=1.798E-07  Thermobifida fusca YX
  3l8d-assembly1_A-2  TM=6.168E-01  e=8.161E-04  Bacillus thuringiensis str. Al Hakam
  1vlm-assembly1_A  TM=6.381E-01  e=3.469E-02  Thermotoga maritima MSB8
  8gzi-assembly1_A  TM=6.591E-01  e=3.957E-02  Apiospora montagnei NRRL 25634

Solvent-accessible surface area (backbone atoms only — not comparable to full-atom values): 9278 Å² total; per-residue (Å²): 89,78,45,64,79,50,62,28,60,46,44,78,90,72,43,50,55,56,58,46,45,56,60,57,69,71,50,59,62,77,39,49,40,39,37,28,38,43,35,64,84,49,36,83,62,52,59,54,58,52,39,54,35,47,75,73,68,48,65,69,44,67,37,46,72,68,56,47,42,52,51,70,41,55,94,62,55,37,48,68,41,88,90,30,77,40,48,53,79,65,62,83,69,61,93,88,55,75,85,64,74,57,62,63,76,50,58,34,36,26,35,39,26,40,28,47,43,75,64,61,45,50,54,55,51,53,52,53,53,52,52,53,53,52,53,52,55,50,54,55,56,57,59,64,65,73,75,76,80,81,84,83,84,86,85,86,82,135